Protein AF-A0A3B8W8J6-F1 (afdb_monomer_lite)

Secondary structure (DSSP, 8-state):
-PPPP-PPPHHHHHHHHHHHS-HHHHHHHHHHHHHSPPPPPTTPPP-HHHHHHHHHH--TT--------TTS-HHHHHHHHHHT-TTEEEEEEE--GGG-SHHHHHHHHHHHHT-GGG----SS-HHHHHHHHHHHHHHT--SSEEEEEEE-GGG---HHHHHHHHHHHHT---

InterPro domains:
  IPR027417 P-loop containing nucleoside triphosphate hydrolase [SSF52540] (37-168)
  IPR049945 ORC1/DEAH AAA+ ATPase domain [PF13401] (63-165)

Structure (mmCIF, N/CA/C/O backbone):
data_AF-A0A3B8W8J6-F1
#
_entry.id   AF-A0A3B8W8J6-F1
#
loop_
_atom_site.group_PDB
_atom_site.id
_atom_site.type_symbol
_atom_site.label_atom_id
_atom_site.label_alt_id
_atom_site.label_comp_id
_atom_site.label_asym_id
_atom_site.label_entity_id
_atom_site.label_seq_id
_atom_site.pdbx_PDB_ins_code
_atom_site.Cartn_x
_atom_site.Cartn_y
_atom_site.Cartn_z
_atom_site.occupancy
_atom_site.B_iso_or_equiv
_atom_site.auth_seq_id
_atom_site.auth_comp_id
_atom_site.auth_asym_id
_atom_site.auth_atom_id
_atom_site.pdbx_PDB_model_num
ATOM 1 N N . MET A 1 1 ? -37.277 6.169 -58.169 1.00 41.06 1 MET A N 1
ATOM 2 C CA . MET A 1 1 ? -36.089 6.666 -57.446 1.00 41.06 1 MET A CA 1
ATOM 3 C C . MET A 1 1 ? -36.312 6.385 -55.961 1.00 41.06 1 MET A C 1
ATOM 5 O O . MET A 1 1 ? -37.096 7.086 -55.340 1.00 41.06 1 MET A O 1
ATOM 9 N N . LYS A 1 2 ? -35.793 5.267 -55.427 1.00 38.28 2 LYS A N 1
ATOM 10 C CA . LYS A 1 2 ? -35.933 4.903 -54.003 1.00 38.28 2 LYS A CA 1
ATOM 11 C C . LYS A 1 2 ? -34.637 5.292 -53.288 1.00 38.28 2 LYS A C 1
ATOM 13 O O . LYS A 1 2 ? -33.575 4.825 -53.679 1.00 38.28 2 LYS A O 1
ATOM 18 N N . SER A 1 3 ? -34.755 6.184 -52.307 1.00 46.59 3 SER A N 1
ATOM 19 C CA . SER A 1 3 ? -33.672 6.631 -51.427 1.00 46.59 3 SER A CA 1
ATOM 20 C C . SER A 1 3 ? -33.301 5.495 -50.470 1.00 46.59 3 SER A C 1
ATOM 22 O O . SER A 1 3 ? -34.173 4.943 -49.795 1.00 46.59 3 SER A O 1
ATOM 24 N N . PHE A 1 4 ? -32.026 5.109 -50.468 1.00 42.28 4 PHE A N 1
ATOM 25 C CA . PHE A 1 4 ? -31.471 4.189 -49.483 1.00 42.28 4 PHE A CA 1
ATOM 26 C C . PHE A 1 4 ? -31.236 4.969 -48.188 1.00 42.28 4 PHE A C 1
ATOM 28 O O . PHE A 1 4 ? -30.504 5.954 -48.184 1.00 42.28 4 PHE A O 1
ATOM 35 N N . LYS A 1 5 ? -31.885 4.540 -47.100 1.00 53.03 5 LYS A N 1
ATOM 36 C CA . LYS A 1 5 ? -31.532 4.963 -45.743 1.00 53.03 5 LYS A CA 1
ATOM 37 C C . LYS A 1 5 ? -30.118 4.461 -45.451 1.00 53.03 5 LYS A C 1
ATOM 39 O O . LYS A 1 5 ? -29.911 3.250 -45.419 1.00 53.03 5 LYS A O 1
ATOM 44 N N . GLU A 1 6 ? -29.188 5.382 -45.224 1.00 54.50 6 GLU A N 1
ATOM 45 C CA . GLU A 1 6 ? -27.947 5.106 -44.500 1.00 54.50 6 GLU A CA 1
ATOM 46 C C . GLU A 1 6 ? -28.332 4.596 -43.110 1.00 54.50 6 GLU A C 1
ATOM 48 O O . GLU A 1 6 ? -28.839 5.335 -42.267 1.00 54.50 6 GLU A O 1
ATOM 53 N N . GLY A 1 7 ? -28.213 3.285 -42.914 1.00 49.69 7 GLY A N 1
ATOM 54 C CA . GLY A 1 7 ? -28.306 2.688 -41.593 1.00 49.69 7 GLY A CA 1
ATOM 55 C C . GLY A 1 7 ? -26.970 2.883 -40.899 1.00 49.69 7 GLY A C 1
ATOM 56 O O . GLY A 1 7 ? -25.965 2.387 -41.406 1.00 49.69 7 GLY A O 1
ATOM 57 N N . CYS A 1 8 ? -26.965 3.579 -39.759 1.00 57.69 8 CYS A N 1
ATOM 58 C CA . CYS A 1 8 ? -25.851 3.507 -38.818 1.00 57.69 8 CYS A CA 1
ATOM 59 C C . CYS A 1 8 ? -25.576 2.029 -38.535 1.00 57.69 8 CYS A C 1
ATOM 61 O O . CYS A 1 8 ? -26.492 1.272 -38.187 1.00 57.69 8 CYS A O 1
ATOM 63 N N . ALA A 1 9 ? -24.337 1.600 -38.747 1.00 60.34 9 ALA A N 1
ATOM 64 C CA . ALA A 1 9 ? -23.945 0.246 -38.421 1.00 60.34 9 ALA A CA 1
ATOM 65 C C . ALA A 1 9 ? -23.919 0.112 -36.894 1.00 60.34 9 ALA A C 1
ATOM 67 O O . ALA A 1 9 ? -23.543 1.044 -36.190 1.00 60.34 9 ALA A O 1
ATOM 68 N N . ALA A 1 10 ? -24.245 -1.064 -36.357 1.00 54.44 10 ALA A N 1
ATOM 69 C CA . ALA A 1 10 ? -24.131 -1.318 -34.915 1.00 54.44 10 ALA A CA 1
ATOM 70 C C . ALA A 1 10 ? -22.702 -1.070 -34.374 1.00 54.44 10 ALA A C 1
ATOM 72 O O . ALA A 1 10 ? -22.522 -0.798 -33.192 1.00 54.44 10 ALA A O 1
ATOM 73 N N . ASN A 1 11 ? -21.680 -1.107 -35.239 1.00 52.72 11 ASN A N 1
ATOM 74 C CA . ASN A 1 11 ? -20.308 -0.745 -34.879 1.00 52.72 11 ASN A CA 1
ATOM 75 C C . ASN A 1 11 ? -20.109 0.755 -34.610 1.00 52.72 11 ASN A C 1
ATOM 77 O O . ASN A 1 11 ? -19.173 1.106 -33.890 1.00 52.72 11 ASN A O 1
ATOM 81 N N . ASP A 1 12 ? -20.966 1.626 -35.143 1.00 56.00 12 ASP A N 1
ATOM 82 C CA . ASP A 1 12 ? -20.848 3.074 -34.964 1.00 56.00 12 ASP A CA 1
ATOM 83 C C . ASP A 1 12 ? -21.200 3.465 -33.517 1.00 56.00 12 ASP A C 1
ATOM 85 O O . ASP A 1 12 ? -20.534 4.313 -32.925 1.00 56.00 12 ASP A O 1
ATOM 89 N N . GLU A 1 13 ? -22.153 2.775 -32.877 1.00 56.06 13 GLU A N 1
ATOM 90 C CA . GLU A 1 13 ? -22.513 3.001 -31.466 1.00 56.06 13 GLU A CA 1
ATOM 91 C C . GLU A 1 13 ? -21.376 2.620 -30.500 1.00 56.06 13 GLU A C 1
ATOM 93 O O . GLU A 1 13 ? -21.068 3.378 -29.576 1.00 56.06 13 GLU A O 1
ATOM 98 N N . PHE A 1 14 ? -20.682 1.499 -30.746 1.00 49.94 14 PHE A N 1
ATOM 99 C CA . PHE A 1 14 ? -19.535 1.076 -29.929 1.00 49.94 14 PHE A CA 1
ATOM 100 C C . PHE A 1 14 ? -18.330 2.017 -30.062 1.00 49.94 14 PHE A C 1
ATOM 102 O O . PHE A 1 14 ? -17.628 2.264 -29.079 1.00 49.94 14 PHE A O 1
ATOM 109 N N . GLN A 1 15 ? -18.077 2.564 -31.256 1.00 51.41 15 GLN A N 1
ATOM 110 C CA . GLN A 1 15 ? -16.999 3.541 -31.440 1.00 51.41 15 GLN A CA 1
ATOM 111 C C . GLN A 1 15 ? -17.340 4.893 -30.810 1.00 51.41 15 GLN A C 1
ATOM 113 O O . GLN A 1 15 ? -16.471 5.520 -30.204 1.00 51.41 15 GLN A O 1
ATOM 118 N N . THR A 1 16 ? -18.605 5.314 -30.866 1.00 53.88 16 THR A N 1
ATOM 119 C CA . THR A 1 16 ? -19.040 6.592 -30.286 1.00 53.88 16 THR A CA 1
ATOM 120 C C . THR A 1 16 ? -18.928 6.584 -28.755 1.00 53.88 16 THR A C 1
ATOM 122 O O . THR A 1 16 ? -18.417 7.546 -28.182 1.00 53.88 16 THR A O 1
ATOM 125 N N . ALA A 1 17 ? -19.283 5.475 -28.091 1.00 53.41 17 ALA A N 1
ATOM 126 C CA . ALA A 1 17 ? -19.155 5.322 -26.635 1.00 53.41 17 ALA A CA 1
ATOM 127 C C . ALA A 1 17 ? -17.694 5.330 -26.135 1.00 53.41 17 ALA A C 1
ATOM 129 O O . ALA A 1 17 ? -17.399 5.869 -25.068 1.00 53.41 17 ALA A O 1
ATOM 130 N N . ASN A 1 18 ? -16.762 4.783 -26.924 1.00 51.25 18 ASN A N 1
ATOM 131 C CA . ASN A 1 18 ? -15.327 4.823 -26.618 1.00 51.25 18 ASN A CA 1
ATOM 132 C C . ASN A 1 18 ? -14.685 6.190 -26.906 1.00 51.25 18 ASN A C 1
ATOM 134 O O . ASN A 1 18 ? -13.611 6.474 -26.388 1.00 51.25 18 ASN A O 1
ATOM 138 N N . SER A 1 19 ? -15.319 7.027 -27.732 1.00 53.25 19 SER A N 1
ATOM 139 C CA . SER A 1 19 ? -14.809 8.357 -28.096 1.00 53.25 19 SER A CA 1
ATOM 140 C C . SER A 1 19 ? -15.214 9.439 -27.092 1.00 53.25 19 SER A C 1
ATOM 142 O O . SER A 1 19 ? -14.520 10.446 -26.962 1.00 53.25 19 SER A O 1
ATOM 144 N N . SER A 1 20 ? -16.347 9.252 -26.400 1.00 54.56 20 SER A N 1
ATOM 145 C CA . SER A 1 20 ? -16.881 10.211 -25.422 1.00 54.56 20 SER A CA 1
ATOM 146 C C . SER A 1 20 ? -16.140 10.213 -24.086 1.00 54.56 20 SER A C 1
ATOM 148 O O . SER A 1 20 ? -16.209 11.202 -23.365 1.00 54.56 20 SER A O 1
ATOM 150 N N . LEU A 1 21 ? -15.428 9.132 -23.764 1.00 52.22 21 LEU A N 1
ATOM 151 C CA . LEU A 1 21 ? -14.533 9.058 -22.616 1.00 52.22 21 LEU A CA 1
ATOM 152 C C . LEU A 1 21 ? -13.116 9.278 -23.140 1.00 52.22 21 LEU A C 1
ATOM 154 O O . LEU A 1 21 ? -12.580 8.430 -23.853 1.00 52.22 21 LEU A O 1
ATOM 158 N N . GLN A 1 22 ? -12.503 10.423 -22.834 1.00 58.12 22 GLN A N 1
ATOM 159 C CA . GLN A 1 22 ? -11.099 10.639 -23.190 1.00 58.12 22 GLN A CA 1
ATOM 160 C C . GLN A 1 22 ? -10.294 9.481 -22.592 1.00 58.12 22 GLN A C 1
ATOM 162 O O . GLN A 1 22 ? -10.439 9.199 -21.408 1.00 58.12 22 GLN A O 1
ATOM 167 N N . SER A 1 23 ? -9.449 8.793 -23.367 1.00 56.84 23 SER A N 1
ATOM 168 C CA . SER A 1 23 ? -8.760 7.568 -22.916 1.00 56.84 23 SER A CA 1
ATOM 169 C C . SER A 1 23 ? -8.018 7.710 -21.574 1.00 56.84 23 SER A C 1
ATOM 171 O O . SER A 1 23 ? -7.771 6.711 -20.904 1.00 56.84 23 SER A O 1
ATOM 173 N N . GLY A 1 24 ? -7.676 8.935 -21.157 1.00 60.44 24 GLY A N 1
ATOM 174 C CA . GLY A 1 24 ? -7.117 9.233 -19.835 1.00 60.44 24 GLY A CA 1
ATOM 175 C C . GLY A 1 24 ? -8.102 9.105 -18.662 1.00 60.44 24 GLY A C 1
ATOM 176 O O . GLY A 1 24 ? -7.681 8.723 -17.575 1.00 60.44 24 GLY A O 1
ATOM 177 N N . GLU A 1 25 ? -9.392 9.365 -18.867 1.00 64.31 25 GLU A N 1
ATOM 178 C CA . GLU A 1 25 ? -10.450 9.276 -17.850 1.00 64.31 25 GLU A CA 1
ATOM 179 C C . GLU A 1 25 ? -10.759 7.814 -17.499 1.00 64.31 25 GLU A C 1
ATOM 181 O O . GLU A 1 25 ? -10.702 7.438 -16.334 1.00 64.31 25 GLU A O 1
ATOM 186 N N . LEU A 1 26 ? -10.905 6.942 -18.504 1.00 69.62 26 LEU A N 1
ATOM 187 C CA . LEU A 1 26 ? -11.049 5.491 -18.301 1.00 69.62 26 LEU A CA 1
ATOM 188 C C . LEU A 1 26 ? -9.845 4.868 -17.582 1.00 69.62 26 LEU A C 1
ATOM 190 O O . LEU A 1 26 ? -9.994 3.994 -16.725 1.00 69.62 26 LEU A O 1
ATOM 194 N N . VAL A 1 27 ? -8.632 5.308 -17.932 1.00 71.56 27 VAL A N 1
ATOM 195 C CA . VAL A 1 27 ? -7.410 4.863 -17.254 1.00 71.56 27 VAL A CA 1
ATOM 196 C C . VAL A 1 27 ? -7.416 5.335 -15.804 1.00 71.56 27 VAL A C 1
ATOM 198 O O . VAL A 1 27 ? -7.083 4.546 -14.923 1.00 71.56 27 VAL A O 1
ATOM 201 N N . ARG A 1 28 ? -7.826 6.580 -15.541 1.00 70.94 28 ARG A N 1
ATOM 202 C CA . ARG A 1 28 ? -7.937 7.125 -14.187 1.00 70.94 28 ARG A CA 1
ATOM 203 C C . ARG A 1 28 ? -8.960 6.360 -13.350 1.00 70.94 28 ARG A C 1
ATOM 205 O O . ARG A 1 28 ? -8.597 5.923 -12.265 1.00 70.94 28 ARG A O 1
ATOM 212 N N . ASP A 1 29 ? -10.159 6.105 -13.862 1.00 76.12 29 ASP A N 1
ATOM 213 C CA . ASP A 1 29 ? -11.199 5.345 -13.155 1.00 76.12 29 ASP A CA 1
ATOM 214 C C . ASP A 1 29 ? -10.728 3.930 -12.795 1.00 76.12 29 ASP A C 1
ATOM 216 O O . ASP A 1 29 ? -10.924 3.445 -11.674 1.00 76.12 29 ASP A O 1
ATOM 220 N N . LEU A 1 30 ? -10.029 3.271 -13.726 1.00 78.62 30 LEU A N 1
ATOM 221 C CA . LEU A 1 30 ? -9.428 1.965 -13.476 1.00 78.62 30 LEU A CA 1
ATOM 222 C C . LEU A 1 30 ? -8.338 2.040 -12.396 1.00 78.62 30 LEU A C 1
ATOM 224 O O . LEU A 1 30 ? -8.236 1.137 -11.563 1.00 78.62 30 LEU A O 1
ATOM 228 N N . MET A 1 31 ? -7.518 3.097 -12.389 1.00 79.81 31 MET A N 1
ATOM 229 C CA . MET A 1 31 ? -6.533 3.319 -11.327 1.00 79.81 31 MET A CA 1
ATOM 230 C C . MET A 1 31 ? -7.218 3.559 -9.983 1.00 79.81 31 MET A C 1
ATOM 232 O O . MET A 1 31 ? -6.831 2.932 -9.001 1.00 79.81 31 MET A O 1
ATOM 236 N N . GLU A 1 32 ? -8.255 4.393 -9.938 1.00 83.12 32 GLU A N 1
ATOM 237 C CA . GLU A 1 32 ? -9.003 4.702 -8.720 1.00 83.12 32 GLU A CA 1
ATOM 238 C C . GLU A 1 32 ? -9.622 3.447 -8.106 1.00 83.12 32 GLU A C 1
ATOM 240 O O . GLU A 1 32 ? -9.558 3.267 -6.891 1.00 83.12 32 GLU A O 1
ATOM 245 N N . HIS A 1 33 ? -10.127 2.515 -8.919 1.00 86.94 33 HIS A N 1
ATOM 246 C CA . HIS A 1 33 ? -10.611 1.230 -8.414 1.00 86.94 33 HIS A CA 1
ATOM 247 C C . HIS A 1 33 ? -9.511 0.424 -7.699 1.00 86.94 33 HIS A C 1
ATOM 249 O O . HIS A 1 33 ? -9.779 -0.228 -6.691 1.00 86.94 33 HIS A O 1
ATOM 255 N N . ARG A 1 34 ? -8.260 0.472 -8.178 1.00 90.56 34 ARG A N 1
ATOM 256 C CA . ARG A 1 34 ? -7.121 -0.210 -7.528 1.00 90.56 34 ARG A CA 1
ATOM 257 C C . ARG A 1 34 ? -6.663 0.475 -6.239 1.00 90.56 34 ARG A C 1
ATOM 259 O O . ARG A 1 34 ? -5.912 -0.140 -5.480 1.00 90.56 34 ARG A O 1
ATOM 266 N N . LEU A 1 35 ? -7.111 1.708 -6.002 1.00 92.12 35 LEU A N 1
ATOM 267 C CA . LEU A 1 35 ? -6.787 2.505 -4.820 1.00 92.12 35 LEU A CA 1
ATOM 268 C C . LEU A 1 35 ? -7.865 2.460 -3.726 1.00 92.12 35 LEU A C 1
ATOM 270 O O . LEU A 1 35 ? -7.662 2.965 -2.621 1.00 92.12 35 LEU A O 1
ATOM 274 N N . ARG A 1 36 ? -9.025 1.860 -4.018 1.00 90.75 36 ARG A N 1
ATOM 275 C CA . ARG A 1 36 ? -10.112 1.710 -3.046 1.00 90.75 36 ARG A CA 1
ATOM 276 C C . ARG A 1 36 ? -9.786 0.616 -2.039 1.00 90.75 36 ARG A C 1
ATOM 278 O O . ARG A 1 36 ? -9.317 -0.463 -2.399 1.00 90.75 36 ARG A O 1
ATOM 285 N N . VAL A 1 37 ? -10.109 0.888 -0.777 1.00 91.44 37 VAL A N 1
ATOM 286 C CA . VAL A 1 37 ? -10.137 -0.139 0.266 1.00 91.44 37 VAL A CA 1
ATOM 287 C C . VAL A 1 37 ? -11.224 -1.156 -0.109 1.00 91.44 37 VAL A C 1
ATOM 289 O O . VAL A 1 37 ? -12.359 -0.739 -0.367 1.00 91.44 37 VAL A O 1
ATOM 292 N N . PRO A 1 38 ? -10.918 -2.465 -0.168 1.00 90.25 38 PRO A N 1
ATOM 293 C CA . PRO A 1 38 ? -11.934 -3.478 -0.430 1.00 90.25 38 PRO A CA 1
ATOM 294 C C . PRO A 1 38 ? -13.048 -3.424 0.623 1.00 90.25 38 PRO A C 1
ATOM 296 O O . PRO A 1 38 ? -12.785 -3.165 1.795 1.00 90.25 38 PRO A O 1
ATOM 299 N N . SER A 1 39 ? -14.295 -3.679 0.229 1.00 85.44 39 SER A N 1
ATOM 300 C CA . SER A 1 39 ? -15.414 -3.748 1.176 1.00 85.44 39 SER A CA 1
ATOM 301 C C . SER A 1 39 ? -15.271 -4.954 2.109 1.00 85.44 39 SER A C 1
ATOM 303 O O . SER A 1 39 ? -14.802 -6.011 1.687 1.00 85.44 39 SER A O 1
ATOM 305 N N . VAL A 1 40 ? -15.703 -4.813 3.365 1.00 79.69 40 VAL A N 1
ATOM 306 C CA . VAL A 1 40 ? -15.851 -5.944 4.294 1.00 79.69 40 VAL A CA 1
ATOM 307 C C . VAL A 1 40 ? -17.165 -6.657 3.963 1.00 79.69 40 VAL A C 1
ATOM 309 O O . VAL A 1 40 ? -18.206 -6.010 4.048 1.00 79.69 40 VAL A O 1
ATOM 312 N N . PRO A 1 41 ? -17.161 -7.949 3.594 1.00 77.69 41 PRO A N 1
ATOM 313 C CA . PRO A 1 41 ? -18.402 -8.701 3.421 1.00 77.69 41 PRO A CA 1
ATOM 314 C C . PRO A 1 41 ? -19.190 -8.828 4.729 1.00 77.69 41 PRO A C 1
ATOM 316 O O . PRO A 1 41 ? -18.596 -9.017 5.797 1.00 77.69 41 PRO A O 1
ATOM 319 N N . ASP A 1 42 ? -20.519 -8.801 4.648 1.00 76.06 42 ASP A N 1
ATOM 320 C CA . ASP A 1 42 ? -21.407 -8.926 5.816 1.00 76.06 42 ASP A CA 1
ATOM 321 C C . ASP A 1 42 ? -21.259 -10.279 6.542 1.00 76.06 42 ASP A C 1
ATOM 323 O O . ASP A 1 42 ? -21.488 -10.377 7.747 1.00 76.06 42 ASP A O 1
ATOM 327 N N . ASP A 1 43 ? -20.817 -11.322 5.835 1.00 78.69 43 ASP A N 1
ATOM 328 C CA . ASP A 1 43 ? -20.595 -12.679 6.346 1.00 78.69 43 ASP A CA 1
ATOM 329 C C . ASP A 1 43 ? -19.158 -12.924 6.851 1.00 78.69 43 ASP A C 1
ATOM 331 O O . ASP A 1 43 ? -18.745 -14.065 7.084 1.00 78.69 43 ASP A O 1
ATOM 335 N N . THR A 1 44 ? -18.375 -11.861 7.068 1.00 78.44 44 THR A N 1
ATOM 336 C CA . THR A 1 44 ? -16.981 -11.991 7.506 1.00 78.44 44 THR A CA 1
ATOM 337 C C . THR A 1 44 ? -16.878 -12.659 8.880 1.00 78.44 44 THR A C 1
ATOM 339 O O . THR A 1 44 ? -17.331 -12.129 9.900 1.00 78.44 44 THR A O 1
ATOM 342 N N . LEU A 1 45 ? -16.152 -13.779 8.936 1.00 83.00 45 LEU A N 1
ATOM 343 C CA . LEU A 1 45 ? -15.844 -14.478 10.183 1.00 83.00 45 LEU A CA 1
ATOM 344 C C . LEU A 1 45 ? -15.101 -13.566 11.172 1.00 83.00 45 LEU A C 1
ATOM 346 O O . LEU A 1 45 ? -14.045 -13.009 10.861 1.00 83.00 45 LEU A O 1
ATOM 350 N N . ALA A 1 46 ? -15.620 -13.468 12.397 1.00 83.75 46 ALA A N 1
ATOM 351 C CA . ALA A 1 46 ? -14.985 -12.699 13.457 1.00 83.75 46 ALA A CA 1
ATOM 352 C C . ALA A 1 46 ? -13.669 -13.326 13.926 1.00 83.75 46 ALA A C 1
ATOM 354 O O . ALA A 1 46 ? -13.625 -14.492 14.315 1.00 83.75 46 ALA A O 1
ATOM 355 N N . ARG A 1 47 ? -12.593 -12.529 13.927 1.00 88.75 47 ARG A N 1
ATOM 356 C CA . ARG A 1 47 ? -11.264 -12.936 14.403 1.00 88.75 47 ARG A CA 1
ATOM 357 C C . ARG A 1 47 ? -10.690 -11.898 15.380 1.00 88.75 47 ARG A C 1
ATOM 359 O O . ARG A 1 47 ? -9.602 -11.383 15.147 1.00 88.75 47 ARG A O 1
ATOM 366 N N . PRO A 1 48 ? -11.354 -11.628 16.521 1.00 89.38 48 PRO A N 1
ATOM 367 C CA . PRO A 1 48 ? -11.029 -10.495 17.398 1.00 89.38 48 PRO A CA 1
ATOM 368 C C . PRO A 1 48 ? -9.590 -10.504 17.931 1.00 89.38 48 PRO A C 1
ATOM 370 O O . PRO A 1 48 ? -9.013 -9.451 18.186 1.00 89.38 48 PRO A O 1
ATOM 373 N N . ASN A 1 49 ? -8.987 -11.685 18.101 1.00 92.12 49 ASN A N 1
ATOM 374 C CA . ASN A 1 49 ? -7.584 -11.786 18.499 1.00 92.12 49 ASN A CA 1
ATOM 375 C C . ASN A 1 49 ? -6.627 -11.361 17.381 1.00 92.12 49 ASN A C 1
ATOM 377 O O . ASN A 1 49 ? -5.673 -10.641 17.656 1.00 92.12 49 ASN A O 1
ATOM 381 N N . LEU A 1 50 ? -6.901 -11.765 16.138 1.00 91.50 50 LEU A N 1
ATOM 382 C CA . LEU A 1 50 ? -6.112 -11.363 14.976 1.00 91.50 50 LEU A CA 1
ATOM 383 C C . LEU A 1 50 ? -6.298 -9.872 14.684 1.00 91.50 50 LEU A C 1
ATOM 385 O O . LEU A 1 50 ? -5.308 -9.175 14.493 1.00 91.50 50 LEU A O 1
ATOM 389 N N . ASP A 1 51 ? -7.540 -9.383 14.731 1.00 90.94 51 ASP A N 1
ATOM 390 C CA . ASP A 1 51 ? -7.869 -7.970 14.524 1.00 90.94 51 ASP A CA 1
ATOM 391 C C . ASP A 1 51 ? -7.069 -7.093 15.506 1.00 90.94 51 ASP A C 1
ATOM 393 O O . ASP A 1 51 ? -6.387 -6.150 15.109 1.00 90.94 51 ASP A O 1
ATOM 397 N N . ARG A 1 52 ? -7.044 -7.479 16.791 1.00 90.94 52 ARG A N 1
ATOM 398 C CA . ARG A 1 52 ? -6.252 -6.795 17.823 1.00 90.94 52 ARG A CA 1
ATOM 399 C C . ARG A 1 52 ? -4.752 -6.835 17.542 1.00 90.94 52 ARG A C 1
ATOM 401 O O . ARG A 1 52 ? -4.096 -5.810 17.696 1.00 90.94 52 ARG A O 1
ATOM 408 N N . MET A 1 53 ? -4.209 -7.989 17.146 1.00 92.75 53 MET A N 1
ATOM 409 C CA . MET A 1 53 ? -2.785 -8.123 16.813 1.00 92.75 53 MET A CA 1
ATOM 410 C C . MET A 1 53 ? -2.396 -7.219 15.639 1.00 92.75 53 MET A C 1
ATOM 412 O O . MET A 1 53 ? -1.366 -6.553 15.704 1.00 92.75 53 MET A O 1
ATOM 416 N N . ILE A 1 54 ? -3.233 -7.152 14.599 1.00 93.19 54 ILE A N 1
ATOM 417 C CA . ILE A 1 54 ? -3.023 -6.272 13.445 1.00 93.19 54 ILE A CA 1
ATOM 418 C C . ILE A 1 54 ? -3.047 -4.805 13.893 1.00 93.19 54 ILE A C 1
ATOM 420 O O . ILE A 1 54 ? -2.083 -4.082 13.652 1.00 93.19 54 ILE A O 1
ATOM 424 N N . CYS A 1 55 ? -4.087 -4.370 14.611 1.00 89.44 55 CYS A N 1
ATOM 425 C CA . CYS A 1 55 ? -4.195 -2.988 15.091 1.00 89.44 55 CYS A CA 1
ATOM 426 C C . CYS A 1 55 ? -3.040 -2.588 16.023 1.00 89.44 55 CYS A C 1
ATOM 428 O O . CYS A 1 55 ? -2.567 -1.454 15.972 1.00 89.44 55 CYS A O 1
ATOM 430 N N . GLN A 1 56 ? -2.558 -3.510 16.862 1.00 89.38 56 GLN A N 1
ATOM 431 C CA . GLN A 1 56 ? -1.398 -3.276 17.724 1.00 89.38 56 GLN A CA 1
ATOM 432 C C . GLN A 1 56 ? -0.094 -3.152 16.936 1.00 89.38 56 GLN A C 1
ATOM 434 O O . GLN A 1 56 ? 0.745 -2.339 17.317 1.00 89.38 56 GLN A O 1
ATOM 439 N N . ALA A 1 57 ? 0.077 -3.928 15.862 1.00 90.38 57 ALA A N 1
ATOM 440 C CA . ALA A 1 57 ? 1.270 -3.901 15.018 1.00 90.38 57 ALA A CA 1
ATOM 441 C C . ALA A 1 57 ? 1.345 -2.652 14.126 1.00 90.38 57 ALA A C 1
ATOM 443 O O . ALA A 1 57 ? 2.444 -2.184 13.829 1.00 90.38 57 ALA A O 1
ATOM 444 N N . LEU A 1 58 ? 0.200 -2.085 13.738 1.00 87.38 58 LEU A N 1
ATOM 445 C CA . LEU A 1 58 ? 0.099 -0.894 12.893 1.00 87.38 58 LEU A CA 1
ATOM 446 C C . LEU A 1 58 ? 0.444 0.402 13.647 1.00 87.38 58 LEU A C 1
ATOM 448 O O . LEU A 1 58 ? -0.307 1.365 13.562 1.00 87.38 58 LEU A O 1
ATOM 452 N N . GLN A 1 59 ? 1.550 0.445 14.405 1.00 85.00 59 GLN A N 1
ATOM 453 C CA . GLN A 1 59 ? 2.026 1.683 15.037 1.00 85.00 59 GLN A CA 1
ATOM 454 C C . GLN A 1 59 ? 2.641 2.668 14.032 1.00 85.00 59 GLN A C 1
ATOM 456 O O . GLN A 1 59 ? 3.049 2.270 12.943 1.00 85.00 59 GLN A O 1
ATOM 461 N N . ALA A 1 60 ? 2.705 3.955 14.392 1.00 83.69 60 ALA A N 1
ATOM 462 C CA . ALA A 1 60 ? 3.380 4.963 13.569 1.00 83.69 60 ALA A CA 1
ATOM 463 C C . ALA A 1 60 ? 4.836 4.541 13.288 1.00 83.69 60 ALA A C 1
ATOM 465 O O . ALA A 1 60 ? 5.510 4.007 14.177 1.00 83.69 60 ALA A O 1
ATOM 466 N N . GLY A 1 61 ? 5.288 4.708 12.042 1.00 85.69 61 GLY A N 1
ATOM 467 C CA . GLY A 1 61 ? 6.624 4.298 11.596 1.00 85.69 61 GLY A CA 1
ATOM 468 C C . GLY A 1 61 ? 6.904 2.786 11.637 1.00 85.69 61 GLY A C 1
ATOM 469 O O . GLY A 1 61 ? 8.066 2.383 11.669 1.00 85.69 61 GLY A O 1
ATOM 470 N N . ARG A 1 62 ? 5.878 1.920 11.689 1.00 89.75 62 ARG A N 1
ATOM 471 C CA . ARG A 1 62 ? 6.053 0.456 11.672 1.00 89.75 62 ARG A CA 1
ATOM 472 C C . ARG A 1 62 ? 5.627 -0.166 10.347 1.00 89.75 62 ARG A C 1
ATOM 474 O O . ARG A 1 62 ? 4.670 0.266 9.714 1.00 89.75 62 ARG A O 1
ATOM 481 N N . LEU A 1 63 ? 6.317 -1.247 9.988 1.00 92.44 63 LEU A N 1
ATOM 482 C CA . LEU A 1 63 ? 5.957 -2.140 8.891 1.00 92.44 63 LEU A CA 1
ATOM 483 C C . LEU A 1 63 ? 5.305 -3.415 9.446 1.00 92.44 63 LEU A C 1
ATOM 485 O O . LEU A 1 63 ? 5.854 -4.054 10.344 1.00 92.44 63 LEU A O 1
ATOM 489 N N . LEU A 1 64 ? 4.178 -3.815 8.855 1.00 93.81 64 LEU A N 1
ATOM 490 C CA . LEU A 1 64 ? 3.544 -5.116 9.065 1.00 93.81 64 LEU A CA 1
ATOM 491 C C . LEU A 1 64 ? 3.548 -5.902 7.750 1.00 93.81 64 LEU A C 1
ATOM 493 O O . LEU A 1 64 ? 2.920 -5.486 6.779 1.00 93.81 64 LEU A O 1
ATOM 497 N N . GLN A 1 65 ? 4.199 -7.065 7.738 1.00 94.19 65 GLN A N 1
ATOM 498 C CA . GLN A 1 65 ? 4.085 -8.037 6.650 1.00 94.19 65 GLN A CA 1
ATOM 499 C C . GLN A 1 65 ? 3.069 -9.115 7.035 1.00 94.19 65 GLN A C 1
ATOM 501 O O . GLN A 1 65 ? 3.245 -9.815 8.031 1.00 94.19 65 GLN A O 1
ATOM 506 N N . LEU A 1 66 ? 2.009 -9.255 6.236 1.00 93.31 66 LEU A N 1
ATOM 507 C CA . LEU A 1 66 ? 0.998 -10.295 6.411 1.00 93.31 66 LEU A CA 1
ATOM 508 C C . LEU A 1 66 ? 1.170 -11.378 5.343 1.00 93.31 66 LEU A C 1
ATOM 510 O O . LEU A 1 66 ? 0.866 -11.163 4.170 1.00 93.31 66 LEU A O 1
ATOM 514 N N . GLU A 1 67 ? 1.617 -12.560 5.759 1.00 92.44 67 GLU A N 1
ATOM 515 C CA . GLU A 1 67 ? 1.912 -13.678 4.863 1.00 92.44 67 GLU A CA 1
ATOM 516 C C . GLU A 1 67 ? 1.068 -14.912 5.198 1.00 92.44 67 GLU A C 1
ATOM 518 O O . GLU A 1 67 ? 0.886 -15.280 6.354 1.00 92.44 67 GLU A O 1
ATOM 523 N N . ALA A 1 68 ? 0.510 -15.526 4.157 1.00 91.25 68 ALA A N 1
ATOM 524 C CA . ALA A 1 68 ? -0.273 -16.758 4.187 1.00 91.25 68 ALA A CA 1
ATOM 525 C C . ALA A 1 68 ? -0.534 -17.204 2.735 1.00 91.25 68 ALA A C 1
ATOM 527 O O . ALA A 1 68 ? -0.500 -16.358 1.830 1.00 91.25 68 ALA A O 1
ATOM 528 N N . PRO A 1 69 ? -0.887 -18.473 2.477 1.00 90.88 69 PRO A N 1
ATOM 529 C CA . PRO A 1 69 ? -1.255 -18.922 1.136 1.00 90.88 69 PRO A CA 1
ATOM 530 C C . PRO A 1 69 ? -2.489 -18.198 0.559 1.00 90.88 69 PRO A C 1
ATOM 532 O O . PRO A 1 69 ? -3.220 -17.473 1.250 1.00 90.88 69 PRO A O 1
ATOM 535 N N . GLY A 1 70 ? -2.719 -18.365 -0.746 1.00 88.94 70 GLY A N 1
ATOM 536 C CA . GLY A 1 70 ? -3.923 -17.864 -1.420 1.00 88.94 70 GLY A CA 1
ATOM 537 C C . GLY A 1 70 ? -5.200 -18.411 -0.772 1.00 88.94 70 GLY A C 1
ATOM 538 O O . GLY A 1 70 ? -5.232 -19.556 -0.338 1.00 88.94 70 GLY A O 1
ATOM 539 N N . GLY A 1 71 ? -6.239 -17.581 -0.651 1.00 86.06 71 GLY A N 1
ATOM 540 C CA . GLY A 1 71 ? -7.527 -17.990 -0.068 1.00 86.06 71 GLY A CA 1
ATOM 541 C C . GLY A 1 71 ? -7.611 -17.993 1.467 1.00 86.06 71 GLY A C 1
ATOM 542 O O . GLY A 1 71 ? -8.702 -18.118 2.005 1.00 86.06 71 GLY A O 1
ATOM 543 N N . TYR A 1 72 ? -6.517 -17.757 2.201 1.00 89.06 72 TYR A N 1
ATOM 544 C CA . TYR A 1 72 ? -6.527 -17.756 3.681 1.00 89.06 72 TYR A CA 1
ATOM 545 C C . TYR A 1 72 ? -7.156 -16.505 4.332 1.00 89.06 72 TYR A C 1
ATOM 547 O O . TYR A 1 72 ? -7.186 -16.376 5.560 1.00 89.06 72 TYR A O 1
ATOM 555 N N . GLY A 1 73 ? -7.665 -15.570 3.524 1.00 89.12 73 GLY A N 1
ATOM 556 C CA . GLY A 1 73 ? -8.362 -14.378 4.009 1.00 89.12 73 GLY A CA 1
ATOM 557 C C . GLY A 1 73 ? -7.450 -13.260 4.525 1.00 89.12 73 GLY A C 1
ATOM 558 O O . GLY A 1 73 ? -7.875 -12.507 5.391 1.00 89.12 73 GLY A O 1
ATOM 559 N N . LYS A 1 74 ? -6.217 -13.126 4.009 1.00 92.31 74 LYS A N 1
ATOM 560 C CA . LYS A 1 74 ? -5.279 -12.041 4.381 1.00 92.31 74 LYS A CA 1
ATOM 561 C C . LYS A 1 74 ? -5.902 -10.653 4.218 1.00 92.31 74 LYS A C 1
ATOM 563 O O . LYS A 1 74 ? -6.005 -9.906 5.184 1.00 92.31 74 LYS A O 1
ATOM 568 N N . THR A 1 75 ? -6.379 -10.361 3.006 1.00 90.94 75 THR A N 1
ATOM 569 C CA . THR A 1 75 ? -7.053 -9.104 2.664 1.00 90.94 75 THR A CA 1
ATOM 570 C C . THR A 1 75 ? -8.265 -8.879 3.567 1.00 90.94 75 THR A C 1
ATOM 572 O O . THR A 1 75 ? -8.399 -7.811 4.147 1.00 90.94 75 THR A O 1
ATOM 575 N N . HIS A 1 76 ? -9.086 -9.912 3.793 1.00 90.81 76 HIS A N 1
ATOM 576 C CA . HIS A 1 76 ? -10.259 -9.820 4.671 1.00 90.81 76 HIS A CA 1
ATOM 577 C C . HIS A 1 76 ? -9.887 -9.495 6.123 1.00 90.81 76 HIS A C 1
ATOM 579 O O . HIS A 1 76 ? -10.511 -8.632 6.733 1.00 90.81 76 HIS A O 1
ATOM 585 N N . ALA A 1 77 ? -8.862 -10.153 6.674 1.00 91.25 77 ALA A N 1
ATOM 586 C CA . ALA A 1 77 ? -8.389 -9.892 8.030 1.00 91.25 77 ALA A CA 1
ATOM 587 C C . ALA A 1 77 ? -7.877 -8.452 8.183 1.00 91.25 77 ALA A C 1
ATOM 589 O O . ALA A 1 77 ? -8.203 -7.786 9.162 1.00 91.25 77 ALA A O 1
ATOM 590 N N . LEU A 1 78 ? -7.120 -7.956 7.199 1.00 93.00 78 LEU A N 1
ATOM 591 C CA . LEU A 1 78 ? -6.578 -6.600 7.234 1.00 93.00 78 LEU A CA 1
ATOM 592 C C . LEU A 1 78 ? -7.673 -5.535 7.099 1.00 93.00 78 LEU A C 1
ATOM 594 O O . LEU A 1 78 ? -7.713 -4.609 7.903 1.00 93.00 78 LEU A O 1
ATOM 598 N N . VAL A 1 79 ? -8.589 -5.682 6.134 1.00 92.12 79 VAL A N 1
ATOM 599 C CA . VAL A 1 79 ? -9.703 -4.738 5.943 1.00 92.12 79 VAL A CA 1
ATOM 600 C C . VAL A 1 79 ? -10.594 -4.704 7.185 1.00 92.12 79 VAL A C 1
ATOM 602 O O . VAL A 1 79 ? -10.935 -3.622 7.654 1.00 92.12 79 VAL A O 1
ATOM 605 N N . ARG A 1 80 ? -10.929 -5.862 7.769 1.00 90.44 80 ARG A N 1
ATOM 606 C CA . ARG A 1 80 ? -11.736 -5.932 8.995 1.00 90.44 80 ARG A CA 1
ATOM 607 C C . ARG A 1 80 ? -11.064 -5.217 10.168 1.00 90.44 80 ARG A C 1
ATOM 609 O O . ARG A 1 80 ? -11.720 -4.439 10.857 1.00 90.44 80 ARG A O 1
ATOM 616 N N . ALA A 1 81 ? -9.773 -5.467 10.390 1.00 90.94 81 ALA A N 1
ATOM 617 C CA . ALA A 1 81 ? -9.018 -4.809 11.452 1.00 90.94 81 ALA A CA 1
ATOM 618 C C . ALA A 1 81 ? -9.000 -3.283 11.257 1.00 90.94 81 ALA A C 1
ATOM 620 O O . ALA A 1 81 ? -9.314 -2.537 12.182 1.00 90.94 81 ALA A O 1
ATOM 621 N N . LEU A 1 82 ? -8.728 -2.817 10.036 1.00 90.06 82 LEU A N 1
ATOM 622 C CA . LEU A 1 82 ? -8.698 -1.392 9.701 1.00 90.06 82 LEU A CA 1
ATOM 623 C C . LEU A 1 82 ? -10.077 -0.720 9.795 1.00 90.06 82 LEU A C 1
ATOM 625 O O . LEU A 1 82 ? -10.164 0.409 10.262 1.00 90.06 82 LEU A O 1
ATOM 629 N N . ALA A 1 83 ? -11.161 -1.417 9.439 1.00 87.38 83 ALA A N 1
ATOM 630 C CA . ALA A 1 83 ? -12.528 -0.910 9.588 1.00 87.38 83 ALA A CA 1
ATOM 631 C C . ALA A 1 83 ? -12.911 -0.642 11.057 1.00 87.38 83 ALA A C 1
ATOM 633 O O . ALA A 1 83 ? -13.801 0.159 11.328 1.00 87.38 83 ALA A O 1
ATOM 634 N N . SER A 1 84 ? -12.229 -1.288 12.010 1.00 81.38 84 SER A N 1
ATOM 635 C CA . SER A 1 84 ? -12.422 -1.061 13.447 1.00 81.38 84 SER A CA 1
ATOM 636 C C . SER A 1 84 ? -11.596 0.101 14.024 1.00 81.38 84 SER A C 1
ATOM 638 O O . SER A 1 84 ? -11.698 0.377 15.218 1.00 81.38 84 SER A O 1
ATOM 640 N N . ALA A 1 85 ? -10.796 0.789 13.199 1.00 81.69 85 ALA A N 1
ATOM 641 C CA . ALA A 1 85 ? -9.922 1.893 13.596 1.00 81.69 85 ALA A CA 1
ATOM 642 C C . ALA A 1 85 ? -10.383 3.224 12.951 1.00 81.69 85 ALA A C 1
ATOM 644 O O . ALA A 1 85 ? -9.836 3.622 11.922 1.00 81.69 85 ALA A O 1
ATOM 645 N N . PRO A 1 86 ? -11.380 3.925 13.531 1.00 75.38 86 PRO A N 1
ATOM 646 C CA . PRO A 1 86 ? -12.022 5.090 12.905 1.00 75.38 86 PRO A CA 1
ATOM 647 C C . PRO A 1 86 ? -11.090 6.298 12.713 1.00 75.38 86 PRO A C 1
ATOM 649 O O . PRO A 1 86 ? -11.336 7.120 11.836 1.00 75.38 86 PRO A O 1
ATOM 652 N N . ASP A 1 87 ? -10.004 6.382 13.485 1.00 83.81 87 ASP A N 1
ATOM 653 C CA . ASP A 1 87 ? -9.041 7.492 13.441 1.00 83.81 87 ASP A CA 1
ATOM 654 C C . ASP A 1 87 ? -7.876 7.246 12.463 1.00 83.81 87 ASP A C 1
ATOM 656 O O . ASP A 1 87 ? -6.842 7.915 12.527 1.00 83.81 87 ASP A O 1
ATOM 660 N N . VAL A 1 88 ? -8.010 6.251 11.577 1.00 88.06 88 VAL A N 1
ATOM 661 C CA . VAL A 1 88 ? -6.987 5.878 10.597 1.00 88.06 88 VAL A CA 1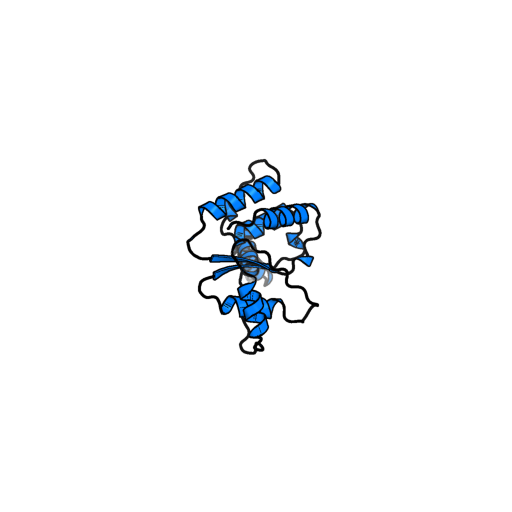
ATOM 662 C C . VAL A 1 88 ? -7.466 6.174 9.184 1.00 88.06 88 VAL A C 1
ATOM 664 O O . VAL A 1 88 ? -8.432 5.592 8.696 1.00 88.06 88 VAL A O 1
ATOM 667 N N . ASN A 1 89 ? -6.725 7.020 8.477 1.00 90.31 89 ASN A N 1
ATOM 668 C CA . ASN A 1 89 ? -6.887 7.189 7.043 1.00 90.31 89 ASN A CA 1
ATOM 669 C C . ASN A 1 89 ? -6.126 6.083 6.295 1.00 90.31 89 ASN A C 1
ATOM 671 O O . ASN A 1 89 ? -4.893 6.055 6.274 1.00 90.31 89 ASN A O 1
ATOM 675 N N . VAL A 1 90 ? -6.862 5.160 5.678 1.00 92.56 90 VAL A N 1
ATOM 676 C CA . VAL A 1 90 ? -6.286 4.027 4.944 1.00 92.56 90 VAL A CA 1
ATOM 677 C C . VAL A 1 90 ? -6.073 4.398 3.480 1.00 92.56 90 VAL A C 1
ATOM 679 O O . VAL A 1 90 ? -7.014 4.740 2.767 1.00 92.56 90 VAL A O 1
ATOM 682 N N . ARG A 1 91 ? -4.835 4.256 3.007 1.00 93.44 91 ARG A N 1
ATOM 683 C CA . ARG A 1 91 ? -4.458 4.350 1.594 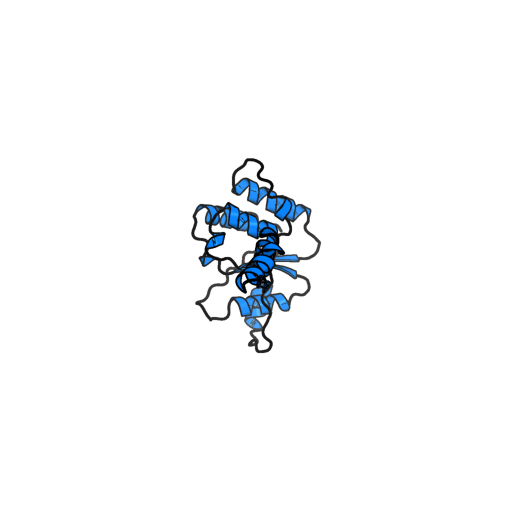1.00 93.44 91 ARG A CA 1
ATOM 684 C C . ARG A 1 91 ? -4.142 2.951 1.100 1.00 93.44 91 ARG A C 1
ATOM 686 O O . ARG A 1 91 ? -3.175 2.347 1.550 1.00 93.44 91 ARG A O 1
ATOM 693 N N . TRP A 1 92 ? -4.963 2.418 0.207 1.00 95.62 92 TRP A N 1
ATOM 694 C CA . TRP A 1 92 ? -4.812 1.053 -0.286 1.00 95.62 92 TRP A CA 1
ATOM 695 C C . TRP A 1 92 ? -4.254 1.057 -1.705 1.00 95.62 92 TRP A C 1
ATOM 697 O O . TRP A 1 92 ? -4.659 1.880 -2.515 1.00 95.62 92 TRP A O 1
ATOM 707 N N . ILE A 1 93 ? -3.346 0.137 -2.026 1.00 96.44 93 ILE A N 1
ATOM 708 C CA . ILE A 1 93 ? -2.888 -0.114 -3.394 1.00 96.44 93 ILE A CA 1
ATOM 709 C C . ILE A 1 93 ? -2.993 -1.607 -3.674 1.00 96.44 93 ILE A C 1
ATOM 711 O O . ILE A 1 93 ? -2.254 -2.407 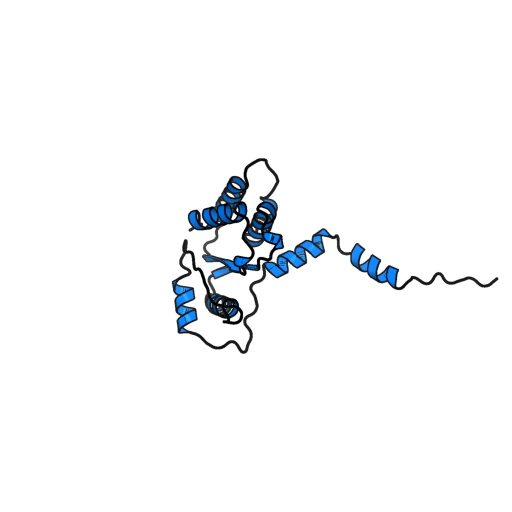-3.106 1.00 96.44 93 ILE A O 1
ATOM 715 N N . SER A 1 94 ? -3.885 -1.982 -4.587 1.00 95.69 94 SER A N 1
ATOM 716 C CA . SER A 1 94 ? -3.944 -3.340 -5.130 1.00 95.69 94 SER A CA 1
ATOM 717 C C . SER A 1 94 ? -3.008 -3.448 -6.332 1.00 95.69 94 SER A C 1
ATOM 719 O O . SER A 1 94 ? -3.372 -3.065 -7.447 1.00 95.69 94 SER A O 1
ATOM 721 N N . LEU A 1 95 ? -1.789 -3.941 -6.098 1.00 95.62 95 LEU A N 1
ATOM 722 C CA . LEU A 1 95 ? -0.756 -4.054 -7.128 1.00 95.62 95 LEU A CA 1
ATOM 723 C C . LEU A 1 95 ? -1.084 -5.169 -8.123 1.00 95.62 95 LEU A C 1
ATOM 725 O O . LEU A 1 95 ? -1.691 -6.182 -7.773 1.00 95.62 95 LEU A O 1
ATOM 729 N N . ASN A 1 96 ? -0.635 -5.008 -9.367 1.00 94.56 96 ASN A N 1
ATOM 730 C CA . ASN A 1 96 ? -0.609 -6.081 -10.355 1.00 94.56 96 ASN A CA 1
ATOM 731 C C . ASN A 1 96 ? 0.744 -6.155 -11.077 1.00 94.56 96 ASN A C 1
ATOM 733 O O . ASN A 1 96 ? 1.628 -5.324 -10.877 1.00 94.56 96 ASN A O 1
ATOM 737 N N . ALA A 1 97 ? 0.906 -7.153 -11.949 1.00 94.31 97 ALA A N 1
ATOM 738 C CA . ALA A 1 97 ? 2.145 -7.362 -12.701 1.00 94.31 97 ALA A CA 1
ATOM 739 C C . ALA A 1 97 ? 2.577 -6.144 -13.543 1.00 94.31 97 ALA A C 1
ATOM 741 O O . ALA A 1 97 ? 3.768 -5.945 -13.775 1.00 94.31 97 ALA A O 1
ATOM 742 N N . GLY A 1 98 ? 1.629 -5.309 -13.978 1.00 91.75 98 GLY A N 1
ATOM 743 C CA . GLY A 1 98 ? 1.919 -4.090 -14.723 1.00 91.75 98 GLY A CA 1
ATOM 744 C C . GLY A 1 98 ? 2.601 -3.019 -13.875 1.00 91.75 98 GLY A C 1
ATOM 745 O O . GLY A 1 98 ? 3.280 -2.161 -14.426 1.00 91.75 98 GLY A O 1
ATOM 746 N N . ASP A 1 99 ? 2.472 -3.047 -12.552 1.00 94.38 99 ASP A N 1
ATOM 747 C CA . ASP A 1 99 ? 3.078 -2.047 -11.667 1.00 94.38 99 ASP A CA 1
ATOM 748 C C . ASP A 1 99 ? 4.550 -2.370 -11.334 1.00 94.38 99 ASP A C 1
ATOM 750 O O . ASP A 1 99 ? 5.220 -1.594 -10.663 1.00 94.38 99 ASP A O 1
ATOM 754 N N . ASN A 1 100 ? 5.098 -3.466 -11.877 1.00 96.12 100 ASN A N 1
ATOM 755 C CA . ASN A 1 100 ? 6.475 -3.935 -11.672 1.00 96.12 100 ASN A CA 1
ATOM 756 C C . ASN A 1 100 ? 7.553 -3.142 -12.457 1.00 96.12 100 ASN A C 1
ATOM 758 O O . ASN A 1 100 ? 8.649 -3.634 -12.740 1.00 96.12 100 ASN A O 1
ATOM 762 N N . ALA A 1 101 ? 7.249 -1.903 -12.842 1.00 95.69 101 ALA A N 1
ATOM 763 C CA . ALA A 1 101 ? 8.194 -0.964 -13.438 1.00 95.69 101 ALA A CA 1
ATOM 764 C C . ALA A 1 101 ? 8.333 0.255 -12.511 1.00 95.69 101 ALA A C 1
ATOM 766 O O . ALA A 1 101 ? 7.301 0.770 -12.080 1.00 95.69 101 ALA A O 1
ATOM 767 N N . PRO A 1 102 ? 9.550 0.768 -12.237 1.00 94.81 102 PRO A N 1
ATOM 768 C CA . PRO A 1 102 ? 9.764 1.850 -11.269 1.00 94.81 102 PRO A CA 1
ATOM 769 C C . PRO A 1 102 ? 8.867 3.072 -11.479 1.00 94.81 102 PRO A C 1
ATOM 771 O O . PRO A 1 102 ? 8.218 3.532 -10.547 1.00 94.81 102 PRO A O 1
ATOM 774 N N . SER A 1 103 ? 8.744 3.548 -12.720 1.00 92.31 103 SER A N 1
ATOM 775 C CA . SER A 1 103 ? 7.881 4.685 -13.056 1.00 92.31 103 SER A CA 1
ATOM 776 C C . SER A 1 103 ? 6.401 4.413 -12.776 1.00 92.31 103 SER A C 1
ATOM 778 O O . SER A 1 103 ? 5.694 5.289 -12.280 1.00 92.31 103 SER A O 1
ATOM 780 N N . ARG A 1 104 ? 5.922 3.196 -13.056 1.00 92.19 104 ARG A N 1
ATOM 781 C CA . ARG A 1 104 ? 4.529 2.792 -12.818 1.00 92.19 104 ARG A CA 1
ATOM 782 C C . ARG A 1 104 ? 4.242 2.622 -11.331 1.00 92.19 104 ARG A C 1
ATOM 784 O O . ARG A 1 104 ? 3.219 3.118 -10.866 1.00 92.19 104 ARG A O 1
ATOM 791 N N . PHE A 1 105 ? 5.161 1.997 -10.597 1.00 95.56 105 PHE A N 1
ATOM 792 C CA . PHE A 1 105 ? 5.094 1.878 -9.144 1.00 95.56 105 PHE A CA 1
ATOM 793 C C . PHE A 1 105 ? 5.044 3.255 -8.468 1.00 95.56 105 PHE A C 1
ATOM 795 O O . PHE A 1 105 ? 4.155 3.516 -7.662 1.00 95.56 105 PHE A O 1
ATOM 802 N N . LEU A 1 106 ? 5.937 4.173 -8.855 1.00 94.56 106 LEU A N 1
ATOM 803 C CA . LEU A 1 106 ? 5.933 5.541 -8.333 1.00 94.56 106 LEU A CA 1
ATOM 804 C C . LEU A 1 106 ? 4.639 6.277 -8.680 1.00 94.56 106 LEU A C 1
ATOM 806 O O . LEU A 1 106 ? 4.076 6.943 -7.818 1.00 94.56 106 LEU A O 1
ATOM 810 N N . SER A 1 107 ? 4.132 6.115 -9.904 1.00 92.00 107 SER A N 1
ATOM 811 C CA . SER A 1 107 ? 2.877 6.742 -10.333 1.00 92.00 107 SER A CA 1
ATOM 812 C C . SER A 1 107 ? 1.689 6.291 -9.482 1.00 92.00 107 SER A C 1
ATOM 814 O O . SER A 1 107 ? 0.929 7.130 -8.998 1.00 92.00 107 SER A O 1
ATOM 816 N N . ILE A 1 108 ? 1.529 4.980 -9.260 1.00 93.44 108 ILE A N 1
ATOM 817 C CA . ILE A 1 108 ? 0.425 4.466 -8.437 1.00 93.44 108 ILE A CA 1
ATOM 818 C C . ILE A 1 108 ? 0.593 4.832 -6.960 1.00 93.44 108 ILE A C 1
ATOM 820 O O . ILE A 1 108 ? -0.392 5.179 -6.311 1.00 93.44 108 ILE A O 1
ATOM 824 N N . LEU A 1 109 ? 1.829 4.859 -6.453 1.00 94.56 109 LEU A N 1
ATOM 825 C CA . LEU A 1 109 ? 2.130 5.324 -5.102 1.00 94.56 109 LEU A CA 1
ATOM 826 C C . LEU A 1 109 ? 1.771 6.805 -4.925 1.00 94.56 109 LEU A C 1
ATOM 828 O O . LEU A 1 109 ? 1.082 7.159 -3.973 1.00 94.56 109 LEU A O 1
ATOM 832 N N . ALA A 1 110 ? 2.170 7.670 -5.857 1.00 92.94 110 ALA A N 1
ATOM 833 C CA . ALA A 1 110 ? 1.836 9.089 -5.813 1.00 92.94 110 ALA A CA 1
ATOM 834 C C . ALA A 1 110 ? 0.324 9.322 -5.871 1.00 92.94 110 ALA A C 1
ATOM 836 O O . ALA A 1 110 ? -0.192 10.124 -5.097 1.00 92.94 110 ALA A O 1
ATOM 837 N N . MET A 1 111 ? -0.402 8.594 -6.728 1.00 92.25 111 MET A N 1
ATOM 838 C CA . MET A 1 111 ? -1.867 8.650 -6.756 1.00 92.25 111 MET A CA 1
ATOM 839 C C . MET A 1 111 ? -2.472 8.246 -5.405 1.00 92.25 111 MET A C 1
ATOM 841 O O . MET A 1 111 ? -3.287 8.989 -4.861 1.00 92.25 111 MET A O 1
ATOM 845 N N . ALA A 1 112 ? -2.023 7.132 -4.817 1.00 92.94 112 ALA A N 1
ATOM 846 C CA . ALA A 1 112 ? -2.492 6.670 -3.509 1.00 92.94 112 ALA A CA 1
ATOM 847 C C . ALA A 1 112 ? -2.239 7.695 -2.395 1.00 92.94 112 ALA A C 1
ATOM 849 O O . ALA A 1 112 ? -3.065 7.863 -1.499 1.00 92.94 112 ALA A O 1
ATOM 850 N N . LEU A 1 113 ? -1.108 8.402 -2.458 1.00 90.88 113 LEU A N 1
ATOM 851 C CA . LEU A 1 113 ? -0.704 9.442 -1.510 1.00 90.88 113 LEU A CA 1
ATOM 852 C C . LEU A 1 113 ? -1.361 10.812 -1.768 1.00 90.88 113 LEU A C 1
ATOM 854 O O . LEU A 1 113 ? -1.192 11.718 -0.950 1.00 90.88 113 LEU A O 1
ATOM 858 N N . GLY A 1 114 ? -2.127 10.969 -2.855 1.00 90.12 114 GLY A N 1
ATOM 859 C CA . GLY A 1 114 ? -2.734 12.245 -3.254 1.00 90.12 114 GLY A CA 1
ATOM 860 C C . GLY A 1 114 ? -1.731 13.259 -3.817 1.00 90.12 114 GLY A C 1
ATOM 861 O O . GLY A 1 114 ? -1.954 14.459 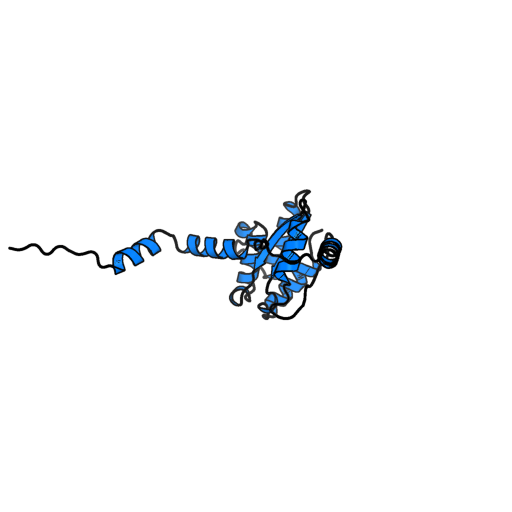-3.722 1.00 90.12 114 GLY A O 1
ATOM 862 N N . LEU A 1 115 ? -0.616 12.781 -4.375 1.00 89.75 115 LEU A N 1
ATOM 863 C CA . LEU A 1 115 ? 0.525 13.566 -4.860 1.00 89.75 115 LEU A CA 1
ATOM 864 C C . LEU A 1 115 ? 0.794 13.349 -6.360 1.00 89.75 115 LEU A C 1
ATOM 866 O O . LEU A 1 115 ? 1.918 13.530 -6.820 1.00 89.75 115 LEU A O 1
ATOM 870 N N . ALA A 1 116 ? -0.214 12.943 -7.138 1.00 82.44 116 ALA A N 1
ATOM 871 C CA . ALA A 1 116 ? -0.050 12.622 -8.561 1.00 82.44 116 ALA A CA 1
ATOM 872 C C . ALA A 1 116 ? 0.559 13.779 -9.382 1.00 82.44 116 ALA A C 1
ATOM 874 O O . ALA A 1 116 ? 1.330 13.540 -10.305 1.00 82.44 116 ALA A O 1
ATOM 875 N N . GLU A 1 117 ? 0.272 15.027 -9.006 1.00 74.44 117 GLU A N 1
ATOM 876 C CA . GLU A 1 117 ? 0.781 16.234 -9.675 1.00 74.44 117 GLU A CA 1
ATOM 877 C C . GLU A 1 117 ? 2.269 16.517 -9.383 1.00 74.44 117 GLU A C 1
ATOM 879 O O . GLU A 1 117 ? 2.927 17.250 -10.122 1.00 74.44 117 GLU A O 1
ATOM 884 N N . VAL A 1 118 ? 2.826 15.913 -8.326 1.00 70.00 118 VAL A N 1
ATOM 885 C CA . VAL A 1 118 ? 4.219 16.116 -7.888 1.00 70.00 118 VAL A CA 1
ATOM 886 C C . VAL A 1 118 ? 5.208 15.338 -8.759 1.00 70.00 118 VAL A C 1
ATOM 888 O O . VAL A 1 118 ? 6.364 15.739 -8.887 1.00 70.00 118 VAL A O 1
ATOM 891 N N . LEU A 1 119 ? 4.761 14.264 -9.416 1.00 66.00 119 LEU A N 1
ATOM 892 C CA . LEU A 1 119 ? 5.557 13.493 -10.374 1.00 66.00 119 LEU A CA 1
ATOM 893 C C . LEU A 1 119 ? 5.621 14.182 -11.745 1.00 66.00 119 LEU A C 1
ATOM 895 O O . LEU A 1 119 ? 5.359 13.571 -12.780 1.00 66.00 119 LEU A O 1
ATOM 899 N N . SER A 1 120 ? 5.967 15.466 -11.783 1.00 58.97 120 SER A N 1
ATOM 900 C CA . SER A 1 120 ? 6.422 16.049 -13.044 1.00 58.97 120 SER A CA 1
ATOM 901 C C . SER A 1 120 ? 7.800 15.466 -13.379 1.00 58.97 120 SER A C 1
ATOM 903 O O . SER A 1 120 ? 8.625 15.329 -12.470 1.00 58.97 120 SER A O 1
ATOM 905 N N . PRO A 1 121 ? 8.073 15.100 -14.645 1.00 54.97 121 PRO A N 1
ATOM 906 C CA . PRO A 1 121 ? 9.341 14.514 -15.066 1.00 54.97 121 PRO A CA 1
ATOM 907 C C . PRO A 1 121 ? 10.437 15.583 -15.063 1.00 54.97 121 PRO A C 1
ATOM 909 O O . PRO A 1 121 ? 10.888 16.067 -16.097 1.00 54.97 121 PRO A O 1
ATOM 912 N N . ASN A 1 122 ? 10.867 15.955 -13.869 1.00 59.75 122 ASN A N 1
ATOM 913 C CA . ASN A 1 122 ? 12.063 16.734 -13.648 1.00 59.75 122 ASN A CA 1
ATOM 914 C C . ASN A 1 122 ? 13.183 15.703 -13.484 1.00 59.75 122 ASN A C 1
ATOM 916 O O . ASN A 1 122 ? 13.010 14.721 -12.755 1.00 59.75 122 ASN A O 1
ATOM 920 N N . GLY A 1 123 ? 14.279 15.867 -14.229 1.00 71.38 123 GLY A N 1
ATOM 921 C CA . GLY A 1 123 ? 15.393 14.914 -14.240 1.00 71.38 123 GLY A CA 1
ATOM 922 C C . GLY A 1 123 ? 15.819 14.470 -12.833 1.00 71.38 123 GLY A C 1
ATOM 923 O O . GLY A 1 123 ? 15.702 15.227 -11.875 1.00 71.38 123 GLY A O 1
ATOM 924 N N . GLY A 1 124 ? 16.281 13.228 -12.711 1.00 84.38 124 GLY A N 1
ATOM 925 C CA . GLY A 1 124 ? 16.615 12.605 -11.429 1.00 84.38 124 GLY A CA 1
ATOM 926 C C . GLY A 1 124 ? 16.472 11.088 -11.491 1.00 84.38 124 GLY A C 1
ATOM 927 O O . GLY A 1 124 ? 15.998 10.540 -12.492 1.00 84.38 124 GLY A O 1
ATOM 928 N N . THR A 1 125 ? 16.906 10.407 -10.435 1.00 92.38 125 THR A N 1
ATOM 929 C CA . THR A 1 125 ? 16.711 8.963 -10.281 1.00 92.38 125 THR A CA 1
ATOM 930 C C . THR A 1 125 ? 15.321 8.655 -9.717 1.00 92.38 125 THR A C 1
ATOM 932 O O . THR A 1 125 ? 14.651 9.516 -9.147 1.00 92.38 125 THR A O 1
ATOM 935 N N . PHE A 1 126 ? 14.881 7.400 -9.831 1.00 93.12 126 PHE A N 1
ATOM 936 C CA . PHE A 1 126 ? 13.629 6.963 -9.204 1.00 93.12 126 PHE A CA 1
ATOM 937 C C . PHE A 1 126 ? 13.654 7.094 -7.670 1.00 93.12 126 PHE A C 1
ATOM 939 O O . PHE A 1 126 ? 12.614 7.332 -7.058 1.00 93.12 126 PHE A O 1
ATOM 946 N N . GLU A 1 127 ? 14.831 6.967 -7.053 1.00 93.12 127 GLU A N 1
ATOM 947 C CA . GLU A 1 127 ? 15.022 7.132 -5.608 1.00 93.12 127 GLU A CA 1
ATOM 948 C C . GLU A 1 127 ? 14.854 8.597 -5.182 1.00 93.12 127 GLU A C 1
ATOM 950 O O . GLU A 1 127 ? 14.240 8.882 -4.148 1.00 93.12 127 GLU A O 1
ATOM 955 N N . ASP A 1 128 ? 15.318 9.541 -6.009 1.00 91.94 128 ASP A N 1
ATOM 956 C CA . ASP A 1 128 ? 15.093 10.976 -5.797 1.00 91.94 128 ASP A CA 1
ATOM 957 C C . ASP A 1 128 ? 13.598 11.304 -5.868 1.00 91.94 128 ASP A C 1
ATOM 959 O O . ASP A 1 128 ? 13.068 12.031 -5.024 1.00 91.94 128 ASP A O 1
ATOM 963 N N . HIS A 1 129 ? 12.886 10.723 -6.840 1.00 91.94 129 HIS A N 1
ATOM 964 C CA . HIS A 1 129 ? 11.438 10.903 -6.970 1.00 91.94 129 HIS A CA 1
ATOM 965 C C . HIS A 1 129 ? 10.677 10.341 -5.768 1.00 91.94 129 HIS A C 1
ATOM 967 O O . HIS A 1 129 ? 9.771 11.006 -5.265 1.00 91.94 129 HIS A O 1
ATOM 973 N N . LEU A 1 130 ? 11.055 9.162 -5.263 1.00 93.69 130 LEU A N 1
ATOM 974 C CA . LEU A 1 130 ? 10.463 8.613 -4.042 1.00 93.69 130 LEU A CA 1
ATOM 975 C C . LEU A 1 130 ? 10.738 9.511 -2.831 1.00 93.69 130 LEU A C 1
ATOM 977 O O . LEU A 1 130 ? 9.817 9.812 -2.075 1.00 93.69 130 LEU A O 1
ATOM 981 N N . THR A 1 131 ? 11.970 9.998 -2.677 1.00 92.56 131 THR A N 1
ATOM 982 C CA . THR A 1 131 ? 12.329 10.938 -1.602 1.00 92.56 131 THR A CA 1
ATOM 983 C C . THR A 1 131 ? 11.456 12.188 -1.658 1.00 92.56 131 THR A C 1
ATOM 985 O O . THR A 1 131 ? 10.877 12.591 -0.651 1.00 92.56 131 THR A O 1
ATOM 988 N N . MET A 1 132 ? 11.288 12.768 -2.847 1.00 90.75 132 MET A N 1
ATOM 989 C CA . MET A 1 132 ? 10.424 13.928 -3.058 1.00 90.75 132 MET A CA 1
ATOM 990 C C . MET A 1 132 ? 8.960 13.638 -2.714 1.00 90.75 132 MET A C 1
ATOM 992 O O . MET A 1 132 ? 8.301 14.490 -2.116 1.00 90.75 132 MET A O 1
ATOM 996 N N . LEU A 1 133 ? 8.435 12.455 -3.053 1.00 91.62 133 LEU A N 1
ATOM 997 C CA . LEU A 1 133 ? 7.082 12.055 -2.656 1.00 91.62 133 LEU A CA 1
ATOM 998 C C . LEU A 1 133 ? 6.936 11.987 -1.134 1.00 91.62 133 LEU A C 1
ATOM 1000 O O . LEU A 1 133 ? 5.979 12.542 -0.597 1.00 91.62 133 LEU A O 1
ATOM 1004 N N . LEU A 1 134 ? 7.882 11.350 -0.440 1.00 91.00 134 LEU A N 1
ATOM 1005 C CA . LEU A 1 134 ? 7.839 11.191 1.015 1.00 91.00 134 LEU A CA 1
ATOM 1006 C C . LEU A 1 134 ? 7.946 12.537 1.739 1.00 91.00 134 LEU A C 1
ATOM 1008 O O . LEU A 1 134 ? 7.133 12.818 2.614 1.00 91.00 134 LEU A O 1
ATOM 1012 N N . VAL A 1 135 ? 8.863 13.410 1.312 1.00 90.69 135 VAL A N 1
ATOM 1013 C CA . VAL A 1 135 ? 9.003 14.768 1.865 1.00 90.69 135 VAL A CA 1
ATOM 1014 C C . VAL A 1 135 ? 7.733 15.591 1.649 1.00 90.69 135 VAL A C 1
ATOM 1016 O O . VAL A 1 135 ? 7.273 16.281 2.555 1.00 90.69 135 VAL A O 1
ATOM 1019 N N . ASN A 1 136 ? 7.130 15.533 0.459 1.00 90.19 136 ASN A N 1
ATOM 1020 C CA . ASN A 1 136 ? 5.884 16.259 0.211 1.00 90.19 136 ASN A CA 1
ATOM 1021 C C . ASN A 1 136 ? 4.704 15.678 0.996 1.00 90.19 136 ASN A C 1
ATOM 1023 O O . ASN A 1 136 ? 3.841 16.442 1.427 1.00 90.19 136 ASN A O 1
ATOM 1027 N N . ARG A 1 137 ? 4.672 14.357 1.216 1.00 89.62 137 ARG A N 1
ATOM 1028 C CA . ARG A 1 137 ? 3.648 13.721 2.050 1.00 89.62 137 ARG A CA 1
ATOM 1029 C C . ARG A 1 137 ? 3.755 14.176 3.497 1.00 89.62 137 ARG A C 1
ATOM 1031 O O . ARG A 1 137 ? 2.737 14.557 4.059 1.00 89.62 137 ARG A O 1
ATOM 10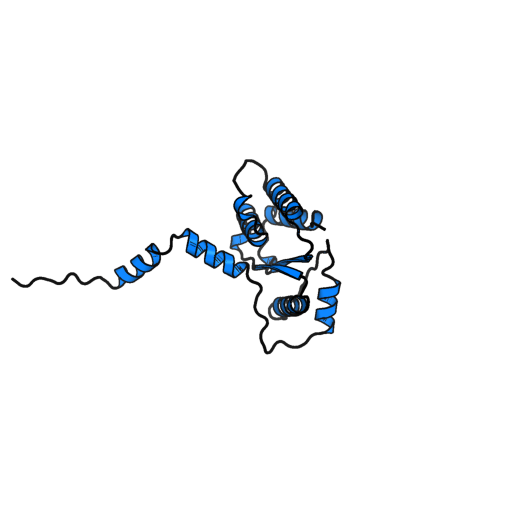38 N N . ASP A 1 138 ? 4.964 14.193 4.048 1.00 88.00 138 ASP A N 1
ATOM 1039 C CA . ASP A 1 138 ? 5.243 14.650 5.412 1.00 88.00 138 ASP A CA 1
ATOM 1040 C C . ASP A 1 138 ? 4.790 16.105 5.625 1.00 88.00 138 ASP A C 1
ATOM 1042 O O . ASP A 1 138 ? 4.066 16.422 6.563 1.00 88.00 138 ASP A O 1
ATOM 1046 N N . ARG A 1 139 ? 5.063 16.988 4.655 1.00 87.94 139 ARG A N 1
ATOM 1047 C CA . ARG A 1 139 ? 4.598 18.391 4.684 1.00 87.94 139 ARG A CA 1
ATOM 1048 C C . ARG A 1 139 ? 3.076 18.548 4.621 1.00 87.94 139 ARG A C 1
ATOM 1050 O O . ARG A 1 139 ? 2.562 19.586 5.030 1.00 87.94 139 ARG A O 1
ATOM 1057 N N . GLN A 1 140 ? 2.365 17.568 4.064 1.00 86.44 140 GLN A N 1
ATOM 1058 C CA . GLN A 1 140 ? 0.900 17.536 3.990 1.00 86.44 140 GLN A CA 1
ATOM 1059 C C . GLN A 1 140 ? 0.265 16.655 5.075 1.00 86.44 140 GLN A C 1
ATOM 1061 O O . GLN A 1 140 ? -0.963 16.490 5.076 1.00 86.44 140 GLN A O 1
ATOM 1066 N N . ALA A 1 141 ? 1.074 16.057 5.955 1.00 78.19 141 ALA A N 1
ATOM 1067 C CA . ALA A 1 141 ? 0.585 15.194 7.012 1.00 78.19 141 ALA A CA 1
ATOM 1068 C C . ALA A 1 141 ? -0.390 15.979 7.897 1.00 78.19 141 ALA A C 1
ATOM 1070 O O . ALA A 1 141 ? -0.194 17.152 8.217 1.00 78.19 141 ALA A O 1
ATOM 1071 N N . ARG A 1 142 ? -1.502 15.328 8.233 1.00 75.00 142 ARG A N 1
ATOM 1072 C CA . ARG A 1 142 ? -2.529 15.869 9.128 1.00 75.00 142 ARG A CA 1
ATOM 1073 C C . ARG A 1 142 ? -2.370 15.207 10.494 1.00 75.00 142 ARG A C 1
ATOM 1075 O O . ARG A 1 142 ? -1.700 14.191 10.606 1.00 75.00 142 ARG A O 1
ATOM 1082 N N . GLU A 1 143 ? -3.076 15.710 11.503 1.00 74.38 143 GLU A N 1
ATOM 1083 C CA . GLU A 1 143 ? -3.146 15.072 12.833 1.00 74.38 143 GLU A CA 1
ATOM 1084 C C . GLU A 1 143 ? -3.812 13.675 12.815 1.00 74.38 143 GLU A C 1
ATOM 1086 O O . GLU A 1 143 ? -3.841 12.984 13.830 1.00 74.38 143 GLU A O 1
ATOM 1091 N N . VAL A 1 144 ? -4.343 13.242 11.666 1.00 80.50 144 VAL A N 1
ATOM 1092 C CA . VAL A 1 144 ? -4.946 11.918 11.477 1.00 80.50 144 VAL A CA 1
ATOM 1093 C C . VAL A 1 144 ? -3.869 10.914 11.088 1.00 80.50 144 VAL A C 1
ATOM 1095 O O . VAL A 1 144 ? -3.124 11.127 10.131 1.00 80.50 144 VAL A O 1
ATOM 1098 N N . ARG A 1 145 ? -3.840 9.781 11.787 1.00 86.12 145 ARG A N 1
ATOM 1099 C CA . ARG A 1 145 ? -2.936 8.669 11.494 1.00 86.12 145 ARG A CA 1
ATOM 1100 C C . ARG A 1 145 ? -3.216 8.093 10.110 1.00 86.12 145 ARG A C 1
ATOM 1102 O O . ARG A 1 145 ? -4.365 7.832 9.767 1.00 86.12 145 ARG A O 1
ATOM 1109 N N . GLU A 1 146 ? -2.171 7.806 9.344 1.00 90.06 146 GLU A N 1
ATOM 1110 C CA . GLU A 1 146 ? -2.308 7.179 8.029 1.00 90.06 146 GLU A CA 1
ATOM 1111 C C . GLU A 1 146 ? -1.718 5.773 7.997 1.00 90.06 146 GLU A C 1
ATOM 1113 O O . GLU A 1 146 ? -0.693 5.499 8.618 1.00 90.06 146 GLU A O 1
ATOM 1118 N N . VAL A 1 147 ? -2.355 4.878 7.240 1.00 92.62 147 VAL A N 1
ATOM 1119 C CA . VAL A 1 147 ? -1.834 3.536 6.956 1.00 92.62 147 VAL A CA 1
ATOM 1120 C C . VAL A 1 147 ? -1.810 3.328 5.449 1.00 92.62 147 VAL A C 1
ATOM 1122 O O . VAL A 1 147 ? -2.852 3.371 4.798 1.00 92.62 147 VAL A O 1
ATOM 1125 N N . LEU A 1 148 ? -0.621 3.074 4.901 1.00 94.19 148 LEU A N 1
ATOM 1126 C CA . LEU A 1 148 ? -0.443 2.643 3.518 1.00 94.19 148 LEU A CA 1
ATOM 1127 C C . LEU A 1 148 ? -0.444 1.113 3.456 1.00 94.19 148 LEU A C 1
ATOM 1129 O O . LEU A 1 148 ? 0.398 0.461 4.070 1.00 94.19 148 LEU A O 1
ATOM 1133 N N . VAL A 1 149 ? -1.365 0.545 2.684 1.00 95.75 149 VAL A N 1
ATOM 1134 C CA . VAL A 1 149 ? -1.441 -0.890 2.411 1.00 95.75 149 VAL A CA 1
ATOM 1135 C C . VAL A 1 149 ? -1.009 -1.154 0.977 1.00 95.75 149 VAL A C 1
ATOM 1137 O O . VAL A 1 149 ? -1.595 -0.617 0.040 1.00 95.75 149 VAL A O 1
ATOM 1140 N N . LEU A 1 150 ? -0.017 -2.025 0.811 1.00 96.31 150 LEU A N 1
ATOM 1141 C CA . LEU A 1 150 ? 0.374 -2.580 -0.480 1.00 96.31 150 LEU A CA 1
ATOM 1142 C C . LEU A 1 150 ? -0.115 -4.031 -0.538 1.00 96.31 150 LEU A C 1
ATOM 1144 O O . LEU A 1 150 ? 0.455 -4.902 0.117 1.00 96.31 150 LEU A O 1
ATOM 1148 N N . ASP A 1 151 ? -1.184 -4.294 -1.287 1.00 95.56 151 ASP A N 1
ATOM 1149 C CA . ASP A 1 151 ? -1.690 -5.651 -1.510 1.00 95.56 151 ASP A CA 1
ATOM 1150 C C . ASP A 1 151 ? -1.074 -6.252 -2.780 1.00 95.56 151 ASP A C 1
ATOM 1152 O O . ASP A 1 151 ? -0.748 -5.543 -3.732 1.00 95.56 151 ASP A O 1
ATOM 1156 N N . ASN A 1 152 ? -0.920 -7.576 -2.796 1.00 94.38 152 ASN A N 1
ATOM 1157 C CA . ASN A 1 152 ? -0.301 -8.341 -3.881 1.00 94.38 152 ASN A CA 1
ATOM 1158 C C . ASN A 1 152 ? 1.147 -7.927 -4.219 1.00 94.38 152 ASN A C 1
ATOM 1160 O O . ASN A 1 152 ? 1.568 -7.966 -5.376 1.00 94.38 152 ASN A O 1
ATOM 1164 N N . VAL A 1 153 ? 1.951 -7.613 -3.195 1.00 94.81 153 VAL A N 1
ATOM 1165 C CA . VAL A 1 153 ? 3.379 -7.248 -3.339 1.00 94.81 153 VAL A CA 1
ATOM 1166 C C . VAL A 1 153 ? 4.228 -8.295 -4.067 1.00 94.81 153 VAL A C 1
ATOM 1168 O O . VAL A 1 153 ? 5.267 -7.959 -4.620 1.00 94.81 153 VAL A O 1
ATOM 1171 N N . HIS A 1 154 ? 3.771 -9.549 -4.138 1.00 93.06 154 HIS A N 1
ATOM 1172 C CA . HIS A 1 154 ? 4.424 -10.623 -4.891 1.00 93.06 154 HIS A CA 1
ATOM 1173 C C . HIS A 1 154 ? 4.542 -10.338 -6.401 1.00 93.06 154 HIS A C 1
ATOM 1175 O O . HIS A 1 154 ? 5.343 -10.975 -7.080 1.00 93.06 154 HIS A O 1
ATOM 1181 N N . HIS A 1 155 ? 3.768 -9.391 -6.941 1.00 95.75 155 HIS A N 1
ATOM 1182 C CA . HIS A 1 155 ? 3.928 -8.928 -8.320 1.00 95.75 155 HIS A CA 1
ATOM 1183 C C . HIS A 1 155 ? 5.182 -8.066 -8.539 1.00 95.75 155 HIS A C 1
ATOM 1185 O O . HIS A 1 155 ? 5.596 -7.891 -9.686 1.00 95.75 155 HIS A O 1
ATOM 1191 N N . LEU A 1 156 ? 5.785 -7.529 -7.474 1.00 96.00 156 LEU A N 1
ATOM 1192 C CA . LEU A 1 156 ? 6.948 -6.647 -7.542 1.00 96.00 156 LEU A CA 1
ATOM 1193 C C . LEU A 1 156 ? 8.238 -7.468 -7.444 1.00 96.00 156 LEU A C 1
ATOM 1195 O O . LEU A 1 156 ? 8.761 -7.726 -6.365 1.00 96.00 156 LEU A O 1
ATOM 1199 N N . THR A 1 157 ? 8.736 -7.910 -8.596 1.00 96.50 157 THR A N 1
ATOM 1200 C CA . THR A 1 157 ? 9.946 -8.742 -8.718 1.00 96.50 157 THR A CA 1
ATOM 1201 C C . THR A 1 157 ? 11.127 -8.009 -9.355 1.00 96.50 157 THR A C 1
ATOM 1203 O O . THR A 1 157 ? 12.245 -8.521 -9.357 1.00 96.50 157 THR A O 1
ATOM 1206 N N . ASN A 1 158 ? 10.899 -6.820 -9.915 1.00 97.31 158 ASN A N 1
ATOM 1207 C CA . ASN A 1 158 ? 11.929 -6.007 -10.541 1.00 97.31 158 ASN A CA 1
ATOM 1208 C C . ASN A 1 158 ? 12.888 -5.455 -9.471 1.00 97.31 158 ASN A C 1
ATOM 1210 O O . ASN A 1 158 ? 12.430 -4.724 -8.591 1.00 97.31 158 ASN A O 1
ATOM 1214 N N . PRO A 1 159 ? 14.207 -5.710 -9.567 1.00 97.19 159 PRO A N 1
ATOM 1215 C CA . PRO A 1 159 ? 15.179 -5.246 -8.578 1.00 97.19 159 PRO A CA 1
ATOM 1216 C C . PRO A 1 159 ? 15.146 -3.735 -8.322 1.00 97.19 159 PRO A C 1
ATOM 1218 O O . PRO A 1 159 ? 15.330 -3.305 -7.187 1.00 97.19 159 PRO A O 1
ATOM 1221 N N . ALA A 1 160 ? 14.864 -2.927 -9.349 1.00 95.38 160 ALA A N 1
ATOM 1222 C CA . ALA A 1 160 ? 14.748 -1.481 -9.188 1.00 95.38 160 ALA A CA 1
ATOM 1223 C C . ALA A 1 160 ? 13.521 -1.094 -8.345 1.00 95.38 160 ALA A C 1
ATOM 1225 O O . ALA A 1 160 ? 13.600 -0.189 -7.522 1.00 95.38 160 ALA A O 1
ATOM 1226 N N . VAL A 1 161 ? 12.398 -1.806 -8.493 1.00 96.88 161 VAL A N 1
ATOM 1227 C CA . VAL A 1 161 ? 11.215 -1.604 -7.639 1.00 96.88 161 VAL A CA 1
ATOM 1228 C C . VAL A 1 161 ? 11.481 -2.107 -6.221 1.00 96.88 161 VAL A C 1
ATOM 1230 O O . VAL A 1 161 ? 11.085 -1.452 -5.263 1.00 96.88 161 VAL A O 1
ATOM 1233 N N . SER A 1 162 ? 12.208 -3.215 -6.066 1.00 95.56 162 SER A N 1
ATOM 1234 C CA . SER A 1 162 ? 12.639 -3.701 -4.750 1.00 95.56 162 SER A CA 1
ATOM 1235 C C . SER A 1 162 ? 13.518 -2.684 -4.014 1.00 95.56 162 SER A C 1
ATOM 1237 O O . SER A 1 162 ? 13.342 -2.498 -2.812 1.00 95.56 162 SER A O 1
ATOM 1239 N N . GLY A 1 163 ? 14.412 -1.983 -4.723 1.00 96.31 163 GLY A N 1
ATOM 1240 C CA . GLY A 1 163 ? 15.190 -0.869 -4.167 1.00 96.31 163 GLY A CA 1
ATOM 1241 C C . GLY A 1 163 ? 14.301 0.267 -3.653 1.00 96.31 163 GLY A C 1
ATOM 1242 O O . GLY A 1 163 ? 14.458 0.716 -2.519 1.00 96.31 163 GLY A O 1
ATOM 1243 N N . LEU A 1 164 ? 13.281 0.648 -4.428 1.00 96.69 164 LEU A N 1
ATOM 1244 C CA . LEU A 1 164 ? 12.295 1.649 -4.007 1.00 96.69 164 LEU A CA 1
ATOM 1245 C C . LEU A 1 164 ? 11.459 1.190 -2.805 1.00 96.69 164 LEU A C 1
ATOM 1247 O O . LEU A 1 164 ? 11.214 1.979 -1.899 1.00 96.69 164 LEU A O 1
ATOM 1251 N N . LEU A 1 165 ? 11.035 -0.076 -2.756 1.00 95.44 165 LEU A N 1
ATOM 1252 C CA . LEU A 1 165 ? 10.334 -0.633 -1.592 1.00 95.44 165 LEU A CA 1
ATOM 1253 C C . LEU A 1 165 ? 11.214 -0.594 -0.340 1.00 95.44 165 LEU A C 1
ATOM 1255 O O . LEU A 1 165 ? 10.743 -0.219 0.732 1.00 95.44 165 LEU A O 1
ATOM 1259 N N . HIS A 1 166 ? 12.492 -0.947 -0.475 1.00 95.00 166 HIS A N 1
ATOM 1260 C CA . HIS A 1 166 ? 13.449 -0.878 0.623 1.00 95.00 166 HIS A CA 1
ATOM 1261 C C . HIS A 1 166 ? 13.609 0.559 1.138 1.00 95.00 166 HIS A C 1
ATOM 1263 O O . HIS A 1 166 ? 13.561 0.796 2.346 1.00 95.00 166 HIS A O 1
ATOM 1269 N N . GLN A 1 167 ? 13.750 1.529 0.232 1.00 95.06 167 GLN A N 1
ATOM 1270 C CA . GLN A 1 167 ? 13.811 2.948 0.578 1.00 95.06 167 GLN A CA 1
ATOM 1271 C C . GLN A 1 167 ? 12.516 3.420 1.260 1.00 95.06 167 GLN A C 1
ATOM 1273 O O . GLN A 1 167 ? 12.583 4.065 2.303 1.00 95.06 167 GLN A O 1
ATOM 1278 N N . LEU A 1 168 ? 11.346 3.050 0.729 1.00 94.19 168 LEU A N 1
ATOM 1279 C CA . LEU A 1 168 ? 10.039 3.380 1.307 1.00 94.19 168 LEU A CA 1
ATOM 1280 C C . LEU A 1 168 ? 9.916 2.878 2.751 1.00 94.19 168 LEU A C 1
ATOM 1282 O O . LEU A 1 168 ? 9.468 3.621 3.617 1.00 94.19 168 LEU A O 1
ATOM 1286 N N . VAL A 1 169 ? 10.334 1.637 3.016 1.00 91.81 169 VAL A N 1
ATOM 1287 C CA . VAL A 1 169 ? 10.298 1.031 4.359 1.00 91.81 169 VAL A CA 1
ATOM 1288 C C . VAL A 1 169 ? 11.318 1.670 5.306 1.00 91.81 169 VAL A C 1
ATOM 1290 O O . VAL A 1 169 ? 11.049 1.822 6.495 1.00 91.81 169 VAL A O 1
ATOM 1293 N N . THR A 1 170 ? 12.488 2.045 4.793 1.00 91.81 170 THR A N 1
ATOM 1294 C CA . THR A 1 170 ? 13.565 2.651 5.592 1.00 91.81 170 THR A CA 1
ATOM 1295 C C . THR A 1 170 ? 13.232 4.087 5.997 1.00 91.81 170 THR A C 1
ATOM 1297 O O . THR A 1 170 ? 13.600 4.527 7.083 1.00 91.81 170 THR A O 1
ATOM 1300 N N . HIS A 1 171 ? 12.512 4.808 5.139 1.00 87.75 171 HIS A N 1
ATOM 1301 C CA . HIS A 1 171 ? 12.143 6.209 5.328 1.00 87.75 171 HIS A CA 1
ATOM 1302 C C . HIS A 1 171 ? 10.639 6.381 5.551 1.00 87.75 171 HIS A C 1
ATOM 1304 O O . HIS A 1 171 ? 10.064 7.373 5.101 1.00 87.75 171 HIS A O 1
ATOM 1310 N N . LEU A 1 172 ? 9.996 5.417 6.223 1.00 79.00 172 LEU A N 1
ATOM 1311 C CA . LEU A 1 172 ? 8.585 5.540 6.577 1.00 79.00 172 LEU A CA 1
ATOM 1312 C C . LEU A 1 172 ? 8.376 6.843 7.362 1.00 79.00 172 LEU A C 1
ATOM 1314 O O . LEU A 1 172 ? 9.010 7.012 8.409 1.00 79.00 172 LEU A O 1
ATOM 1318 N N . PRO A 1 173 ? 7.515 7.754 6.879 1.00 69.62 173 PRO A N 1
ATOM 1319 C CA . PRO A 1 173 ? 7.192 8.957 7.624 1.00 69.62 173 PRO A CA 1
ATOM 1320 C C . PRO A 1 173 ? 6.529 8.569 8.951 1.00 69.62 173 PRO A C 1
ATOM 1322 O O . PRO A 1 173 ? 5.789 7.580 9.031 1.00 69.62 173 PRO A O 1
ATOM 1325 N N . SER A 1 174 ? 6.872 9.316 9.998 1.00 59.50 174 SER A N 1
ATOM 1326 C CA . SER A 1 174 ? 6.380 9.130 11.367 1.00 59.50 174 SER A CA 1
ATOM 1327 C C . SER A 1 174 ? 5.004 9.736 11.574 1.00 59.50 174 SER A C 1
ATOM 1329 O O . SER A 1 174 ? 4.816 10.882 11.117 1.00 59.50 174 SER A O 1
#

Sequence (174 aa):
MKSFKEGCAANDEFQTANSSLQSGELVRDLMEHRLRVPSVPDDTLARPNLDRMICQALQAGRLLQLEAPGGYGKTHALVRALASAPDVNVRWISLNAGDNAPSRFLSILAMALGLAEVLSPNGGTFEDHLTMLLVNRDRQAREVREVLVLDNVHHLTNPAVSGLLHQLVTHLPS

Organism: Marinobacter nauticus (NCBI:txid2743)

Foldseek 3Di:
DDDDDPDDDPVNVVVVVVVVQDPVNVVVVVLVVQFDQDDADPPQDDDPVLLVVLLVQPDALGDDDDDDDPPPCSSNSNSVSVVVPPLEAETEGEDALVCLDLVSVLCSVCVSLVNNVVPDPDDDDSLVSLVSSLVVSLVVDDPGHYDYYYHPCVSHPRVSVVVSVVSCSVSRRD

Radius of gyration: 21.14 Å; chains: 1; bounding box: 53×37×76 Å

pLDDT: mean 83.07, std 14.8, range [38.28, 9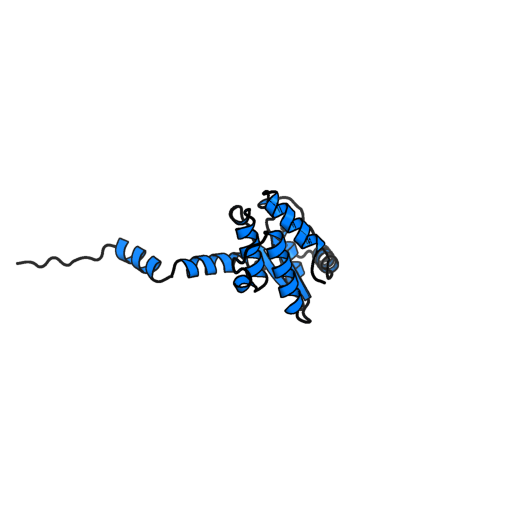7.31]